Protein AF-A7KHB2-F1 (afdb_monomer)

Structure (mmCIF, N/CA/C/O backbone):
data_AF-A7KHB2-F1
#
_entry.id   AF-A7KHB2-F1
#
loop_
_atom_site.group_PDB
_atom_site.id
_atom_site.type_symbol
_atom_site.label_atom_id
_atom_site.label_alt_id
_atom_site.label_comp_id
_atom_site.label_asym_id
_atom_site.label_entity_id
_atom_site.label_seq_id
_atom_site.pdbx_PDB_ins_code
_atom_site.Cartn_x
_atom_site.Cartn_y
_atom_site.Cartn_z
_atom_site.occupancy
_atom_site.B_iso_or_equiv
_atom_site.auth_seq_id
_atom_site.auth_comp_id
_atom_site.auth_asym_id
_atom_site.auth_atom_id
_atom_site.pdbx_PDB_model_num
ATOM 1 N N . MET A 1 1 ? 15.609 6.776 -33.474 1.00 60.88 1 MET A N 1
ATOM 2 C CA . MET A 1 1 ? 14.838 5.604 -32.994 1.00 60.88 1 MET A CA 1
ATOM 3 C C . MET A 1 1 ? 15.248 5.182 -31.583 1.00 60.88 1 MET A C 1
ATOM 5 O O . MET A 1 1 ? 14.384 5.178 -30.723 1.00 60.88 1 MET A O 1
ATOM 9 N N . ALA A 1 2 ? 16.536 4.942 -31.294 1.00 65.62 2 ALA A N 1
ATOM 10 C CA . ALA A 1 2 ? 17.024 4.574 -29.949 1.00 65.62 2 ALA A CA 1
ATOM 11 C C . ALA A 1 2 ? 16.613 5.540 -28.811 1.00 65.62 2 ALA A C 1
ATOM 13 O O . ALA A 1 2 ? 16.212 5.100 -27.740 1.00 65.62 2 ALA A O 1
ATOM 14 N N . HIS A 1 3 ? 16.622 6.856 -29.058 1.00 72.00 3 HIS A N 1
ATOM 15 C CA . HIS A 1 3 ? 16.174 7.843 -28.066 1.00 72.00 3 HIS A CA 1
ATOM 16 C C . HIS A 1 3 ? 14.695 7.699 -27.675 1.00 72.00 3 HIS A C 1
ATOM 18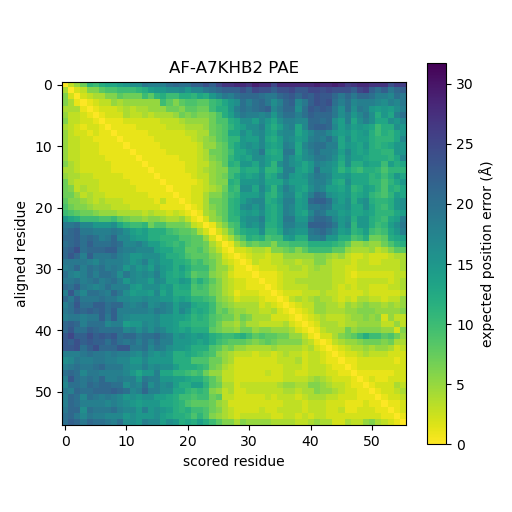 O O . HIS A 1 3 ? 14.355 7.900 -26.515 1.00 72.00 3 HIS A O 1
ATOM 24 N N . ILE A 1 4 ? 13.824 7.320 -28.617 1.00 86.19 4 ILE A N 1
ATOM 25 C CA . ILE A 1 4 ? 12.392 7.132 -28.345 1.00 86.19 4 ILE A CA 1
ATOM 26 C C . ILE A 1 4 ? 12.196 5.896 -27.463 1.00 86.19 4 ILE A C 1
ATOM 28 O O . ILE A 1 4 ? 11.454 5.958 -26.489 1.00 86.19 4 ILE A O 1
ATOM 32 N N . PHE A 1 5 ? 12.925 4.809 -27.739 1.00 85.06 5 PHE A N 1
ATOM 33 C CA . PHE A 1 5 ? 12.901 3.6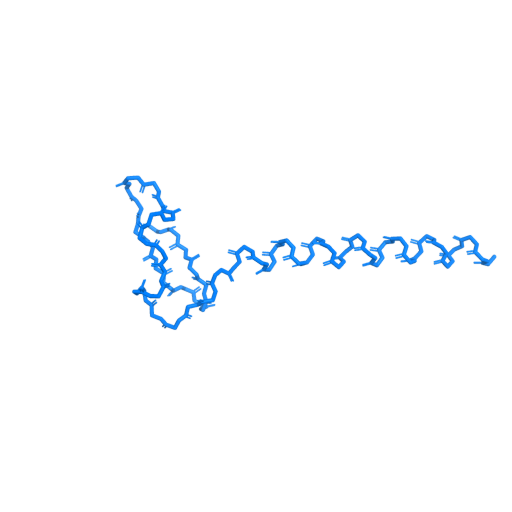08 -26.900 1.00 85.06 5 PHE A CA 1
ATOM 34 C C . PHE A 1 5 ? 13.355 3.891 -25.463 1.00 85.06 5 PHE A C 1
ATOM 36 O O . PHE A 1 5 ? 12.703 3.436 -24.527 1.00 85.06 5 PHE A O 1
ATOM 43 N N . ASN A 1 6 ? 14.398 4.706 -25.275 1.00 85.94 6 ASN A N 1
ATOM 44 C CA . ASN A 1 6 ? 14.852 5.106 -23.939 1.00 85.94 6 ASN A CA 1
ATOM 45 C C . ASN A 1 6 ? 13.792 5.919 -23.179 1.00 85.94 6 ASN A C 1
ATOM 47 O O . ASN A 1 6 ? 13.580 5.692 -21.990 1.00 85.94 6 ASN A O 1
ATOM 51 N N . TYR A 1 7 ? 13.095 6.830 -23.864 1.00 89.62 7 TYR A N 1
ATOM 52 C CA . TYR A 1 7 ? 12.000 7.600 -23.268 1.00 89.62 7 TYR A CA 1
ATOM 53 C C . TYR A 1 7 ? 10.819 6.715 -22.866 1.00 89.62 7 TYR A C 1
ATOM 55 O O . TYR A 1 7 ? 10.314 6.834 -21.751 1.00 89.62 7 TYR A O 1
ATOM 63 N N . VAL A 1 8 ? 10.402 5.801 -23.746 1.00 94.06 8 VAL A N 1
ATOM 64 C CA . VAL A 1 8 ? 9.318 4.851 -23.457 1.00 94.06 8 VAL A CA 1
ATOM 65 C C . VAL A 1 8 ? 9.689 3.960 -22.272 1.00 94.06 8 VAL A C 1
ATOM 67 O O . VAL A 1 8 ? 8.868 3.764 -21.379 1.00 94.06 8 VAL A O 1
ATOM 70 N N . TYR A 1 9 ? 10.932 3.479 -22.212 1.00 93.25 9 TYR A N 1
ATOM 71 C CA . TYR A 1 9 ? 11.414 2.663 -21.099 1.00 93.25 9 TYR A CA 1
ATOM 72 C C . TYR A 1 9 ? 11.385 3.423 -19.767 1.00 93.25 9 TYR A C 1
ATOM 74 O O . TYR A 1 9 ? 10.851 2.917 -18.781 1.00 93.25 9 TYR A O 1
ATOM 82 N N . ALA A 1 10 ? 11.884 4.662 -19.740 1.00 94.44 10 ALA A N 1
ATOM 83 C CA . ALA A 1 10 ? 11.834 5.501 -18.544 1.00 94.44 10 ALA A CA 1
ATOM 84 C C . ALA A 1 10 ? 10.389 5.751 -18.073 1.00 94.44 10 ALA A C 1
ATOM 86 O O . ALA A 1 10 ? 10.102 5.687 -16.877 1.00 94.44 10 ALA A O 1
ATOM 87 N N . LEU A 1 11 ? 9.465 5.975 -19.013 1.00 95.88 11 LEU A N 1
ATOM 88 C CA . LEU A 1 11 ? 8.055 6.215 -18.716 1.00 95.88 11 LEU A CA 1
ATOM 89 C C . LEU A 1 11 ? 7.364 4.954 -18.171 1.00 95.88 11 LEU A C 1
ATOM 91 O O . LEU A 1 11 ? 6.610 5.042 -17.205 1.00 95.88 11 LEU A O 1
ATOM 95 N N . LEU A 1 12 ? 7.674 3.774 -18.713 1.00 95.31 12 LEU A N 1
ATOM 96 C CA . LEU A 1 12 ? 7.179 2.493 -18.195 1.00 95.31 12 LEU A CA 1
ATOM 97 C C . LEU A 1 12 ? 7.669 2.214 -16.770 1.00 95.31 12 LEU A C 1
ATOM 99 O O . LEU A 1 12 ? 6.876 1.786 -15.930 1.00 95.31 12 LEU A O 1
ATOM 103 N N . VAL A 1 13 ? 8.945 2.482 -16.475 1.00 95.50 13 VAL A N 1
ATOM 104 C CA . VAL A 1 13 ? 9.494 2.342 -15.116 1.00 95.50 13 VAL A CA 1
ATOM 105 C C . VAL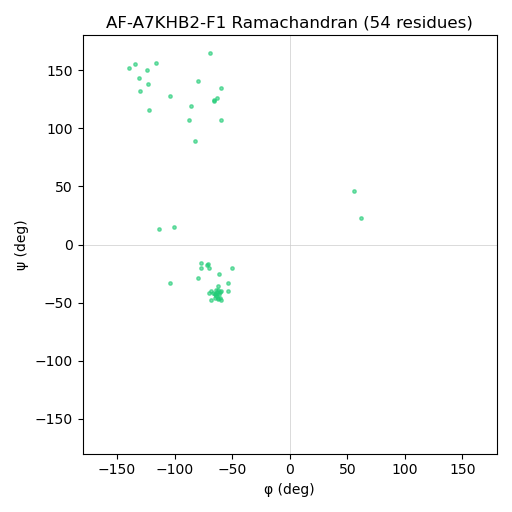 A 1 13 ? 8.788 3.298 -14.155 1.00 95.50 13 VAL A C 1
ATOM 107 O O . VAL A 1 13 ? 8.347 2.875 -13.086 1.00 95.50 13 VAL A O 1
ATOM 110 N N . PHE A 1 14 ? 8.607 4.561 -14.549 1.00 94.62 14 PHE A N 1
ATOM 111 C CA . PHE A 1 14 ? 7.897 5.549 -13.738 1.00 94.62 14 PHE A CA 1
ATOM 112 C C . PHE A 1 14 ? 6.447 5.132 -13.453 1.00 94.62 14 PHE A C 1
ATOM 114 O O . PHE A 1 14 ? 6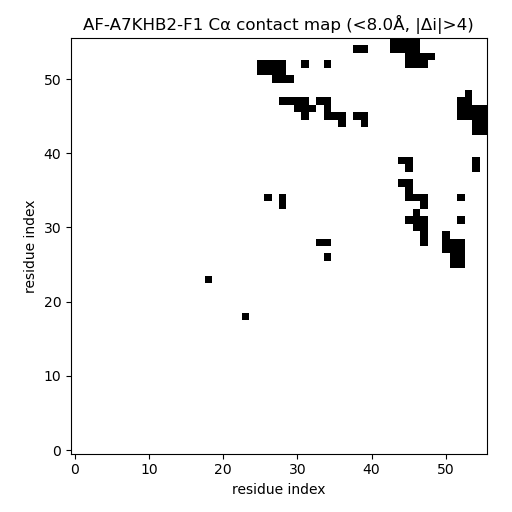.020 5.145 -12.299 1.00 94.62 14 PHE A O 1
ATOM 121 N N . LEU A 1 15 ? 5.706 4.697 -14.477 1.00 91.94 15 LEU A N 1
ATOM 122 C CA . LEU A 1 15 ? 4.334 4.208 -14.320 1.00 91.94 15 LEU A CA 1
ATOM 123 C C . LEU A 1 15 ? 4.264 2.960 -13.436 1.00 91.94 15 LEU A C 1
ATOM 125 O O . LEU A 1 15 ? 3.357 2.850 -12.616 1.00 91.94 15 LEU A O 1
ATOM 129 N N . SER A 1 16 ? 5.221 2.042 -13.565 1.00 88.75 16 SER A N 1
ATOM 130 C CA . SER A 1 16 ? 5.277 0.827 -12.745 1.00 88.75 16 SER A CA 1
ATOM 131 C C . SER A 1 16 ? 5.484 1.158 -11.267 1.00 88.75 16 SER A C 1
ATOM 133 O O . SER A 1 16 ? 4.776 0.628 -10.413 1.00 88.75 16 SER A O 1
ATOM 135 N N . LEU A 1 17 ? 6.402 2.080 -10.959 1.00 88.06 17 LEU A N 1
ATOM 136 C CA . LEU A 1 17 ? 6.628 2.561 -9.593 1.00 88.06 17 LEU A CA 1
ATOM 137 C C 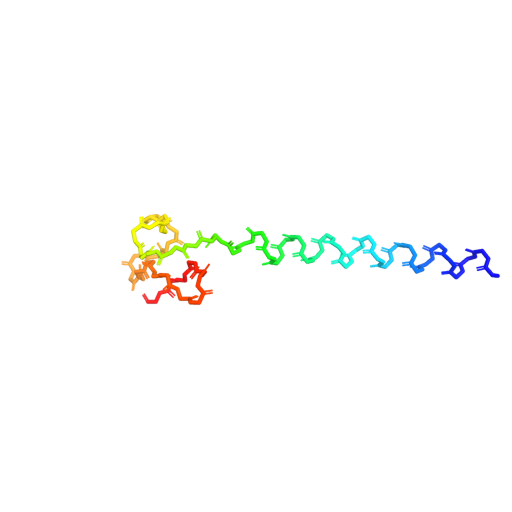. LEU A 1 17 ? 5.407 3.309 -9.051 1.00 88.06 17 LEU A C 1
ATOM 139 O O . LEU A 1 17 ? 5.002 3.081 -7.914 1.00 88.06 17 LEU A O 1
ATOM 143 N N . PHE A 1 18 ? 4.780 4.155 -9.869 1.00 86.50 18 PHE A N 1
ATOM 144 C CA . PHE A 1 18 ? 3.560 4.864 -9.493 1.00 86.50 18 PHE A CA 1
ATOM 145 C C . PHE A 1 18 ? 2.418 3.893 -9.169 1.00 86.50 18 PHE A C 1
ATOM 147 O O . PHE A 1 18 ? 1.763 4.029 -8.136 1.00 86.50 18 PHE A O 1
ATOM 154 N N . LEU A 1 19 ? 2.208 2.876 -10.008 1.00 81.81 19 LEU A N 1
ATOM 155 C CA . LEU A 1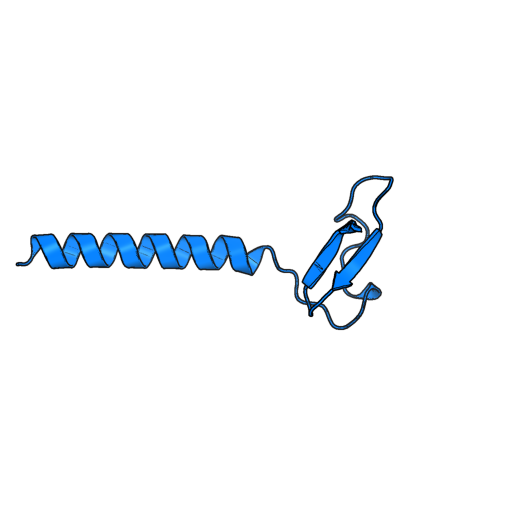 19 ? 1.223 1.820 -9.778 1.00 81.81 19 LEU A CA 1
ATOM 156 C C . LEU A 1 19 ? 1.549 0.991 -8.537 1.00 81.81 19 LEU A C 1
ATOM 158 O O . LEU A 1 19 ? 0.639 0.644 -7.792 1.00 81.81 19 LEU A O 1
ATOM 162 N N . MET A 1 20 ? 2.823 0.691 -8.284 1.00 77.19 20 MET A N 1
ATOM 163 C CA . MET A 1 20 ? 3.244 -0.030 -7.084 1.00 77.19 20 MET A CA 1
ATOM 164 C C . MET A 1 20 ? 2.984 0.780 -5.813 1.00 77.19 20 MET A C 1
ATOM 166 O O . MET A 1 20 ? 2.499 0.223 -4.836 1.00 77.19 20 MET A O 1
ATOM 170 N N . VAL A 1 21 ? 3.260 2.085 -5.812 1.00 77.31 21 VAL A N 1
ATOM 171 C CA . VAL A 1 21 ? 2.985 2.951 -4.656 1.00 77.31 21 VAL A CA 1
ATOM 172 C C . VAL A 1 21 ? 1.480 3.109 -4.453 1.00 77.31 21 VAL A C 1
ATOM 174 O O . VAL A 1 21 ? 0.988 2.914 -3.348 1.00 77.31 21 VAL A O 1
ATOM 177 N N . THR A 1 22 ? 0.727 3.404 -5.512 1.00 71.50 22 THR A N 1
ATOM 178 C CA . THR A 1 22 ? -0.728 3.611 -5.417 1.00 71.50 22 THR A CA 1
ATOM 179 C C . THR A 1 22 ? -1.488 2.338 -5.047 1.00 71.50 22 THR A C 1
ATOM 181 O O . THR A 1 22 ? -2.353 2.395 -4.177 1.00 71.50 22 THR A O 1
ATOM 184 N N . ASN A 1 23 ? -1.134 1.183 -5.619 1.00 63.97 23 ASN A N 1
ATOM 185 C CA . ASN A 1 23 ? -1.740 -0.098 -5.244 1.00 63.97 23 ASN A CA 1
ATOM 186 C C . ASN A 1 23 ? -1.158 -0.681 -3.949 1.00 63.97 23 ASN A C 1
ATOM 188 O O . ASN A 1 23 ? -1.866 -1.380 -3.238 1.00 63.97 23 ASN A O 1
ATOM 192 N N . GLY A 1 24 ? 0.099 -0.395 -3.605 1.00 57.91 24 GLY A N 1
ATOM 193 C CA . GLY A 1 24 ? 0.733 -0.857 -2.364 1.00 57.91 24 GLY A CA 1
ATOM 194 C C . GLY A 1 24 ? 0.177 -0.188 -1.104 1.00 57.91 24 GLY A C 1
ATOM 195 O O . GLY A 1 24 ? 0.274 -0.750 -0.017 1.00 57.91 24 GLY A O 1
ATOM 196 N N . ILE A 1 25 ? -0.464 0.978 -1.243 1.00 58.19 25 ILE A N 1
ATOM 197 C CA . ILE A 1 25 ? -1.230 1.633 -0.167 1.00 58.19 25 ILE A CA 1
ATOM 198 C C . ILE A 1 25 ? -2.538 0.876 0.130 1.00 58.19 25 ILE A C 1
ATOM 200 O O . ILE A 1 25 ? -3.135 1.040 1.196 1.00 58.19 25 ILE A O 1
ATOM 204 N N . HIS A 1 26 ? -2.999 0.018 -0.782 1.00 61.59 26 HIS A N 1
ATOM 205 C CA . HIS A 1 26 ? -4.180 -0.799 -0.558 1.00 61.59 26 HIS A CA 1
ATOM 206 C C . HIS A 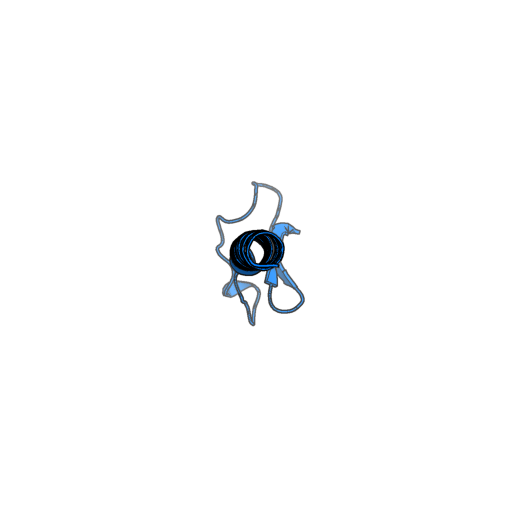1 26 ? -3.809 -2.040 0.250 1.00 61.59 26 HIS A C 1
ATOM 208 O O . HIS A 1 26 ? -3.502 -3.097 -0.294 1.00 61.59 26 HIS A O 1
ATOM 214 N N . ILE A 1 27 ? -3.863 -1.905 1.579 1.00 68.75 27 ILE A N 1
ATOM 215 C CA . ILE A 1 27 ? -3.865 -3.060 2.478 1.00 68.75 27 ILE A CA 1
ATOM 216 C C . ILE A 1 27 ? -5.094 -3.893 2.119 1.00 68.75 27 ILE A C 1
ATOM 218 O O . ILE A 1 27 ? -6.233 -3.479 2.364 1.00 68.75 27 ILE A O 1
ATOM 222 N N . GLY A 1 28 ? -4.835 -5.032 1.480 1.00 78.12 28 GLY A N 1
ATOM 223 C CA . GLY A 1 28 ? -5.850 -6.016 1.155 1.00 78.12 28 GLY A CA 1
ATOM 224 C C . GLY A 1 28 ? -6.519 -6.510 2.432 1.00 78.12 28 GLY A C 1
ATOM 225 O O . GLY A 1 28 ? -5.840 -6.813 3.411 1.00 78.12 28 GLY A O 1
ATOM 226 N N . CYS A 1 29 ? -7.843 -6.590 2.424 1.00 85.38 29 CYS A N 1
ATOM 227 C CA . CYS A 1 29 ? -8.624 -7.102 3.545 1.00 85.38 29 CYS A CA 1
ATOM 228 C C . CYS A 1 29 ? -9.780 -7.966 3.034 1.00 85.38 29 CYS A C 1
ATOM 230 O O . CYS A 1 29 ? -10.281 -7.746 1.930 1.00 85.38 29 CYS A O 1
ATOM 232 N N . ASP A 1 30 ? -10.210 -8.936 3.839 1.00 88.88 30 ASP A N 1
ATOM 233 C CA . ASP A 1 30 ? -11.454 -9.690 3.629 1.00 88.88 30 ASP A CA 1
ATOM 234 C C . ASP A 1 30 ? -12.535 -9.203 4.608 1.00 88.88 30 ASP A C 1
ATOM 236 O O . ASP A 1 30 ? -13.722 -9.141 4.288 1.00 88.88 30 ASP A O 1
ATOM 240 N N . LYS A 1 31 ? -12.111 -8.800 5.813 1.00 86.25 31 LYS A N 1
ATOM 241 C CA . LYS A 1 31 ? -12.961 -8.367 6.926 1.00 86.25 31 LYS A CA 1
ATOM 242 C C . LYS A 1 31 ? -12.413 -7.092 7.554 1.00 86.25 31 LYS A C 1
ATOM 244 O O . LYS A 1 31 ? -11.210 -6.855 7.559 1.00 86.25 31 LYS A O 1
ATOM 249 N N . ASP A 1 32 ? -13.284 -6.314 8.195 1.00 86.50 32 ASP A N 1
ATOM 250 C CA . ASP A 1 32 ? -12.905 -5.071 8.894 1.00 86.50 32 ASP A CA 1
ATOM 251 C C . ASP A 1 32 ? -11.772 -5.272 9.916 1.00 86.50 32 ASP A C 1
ATOM 253 O O . ASP A 1 32 ? -10.919 -4.411 10.101 1.00 86.50 32 ASP A O 1
ATOM 257 N N . ARG A 1 33 ? -11.733 -6.445 10.557 1.00 85.88 33 ARG A N 1
ATOM 258 C CA . ARG A 1 33 ? -10.707 -6.819 11.544 1.00 85.88 33 ARG A CA 1
ATOM 259 C C . ARG A 1 33 ? -9.319 -7.080 10.956 1.00 85.88 33 ARG A C 1
ATOM 261 O O . ARG A 1 33 ? -8.361 -7.107 11.723 1.00 85.88 33 ARG A O 1
ATOM 268 N N . ASP A 1 34 ? -9.223 -7.295 9.645 1.00 85.44 34 ASP A N 1
ATOM 269 C CA . ASP A 1 34 ? -7.943 -7.481 8.956 1.00 85.44 34 ASP A CA 1
ATOM 270 C C . ASP A 1 34 ? -7.234 -6.130 8.765 1.00 85.44 34 ASP A C 1
ATOM 272 O O . ASP A 1 34 ? -6.031 -6.080 8.515 1.00 85.44 34 ASP A O 1
ATOM 276 N N . CYS A 1 35 ? -7.969 -5.022 8.926 1.00 86.38 35 CYS A N 1
ATOM 277 C CA . CYS A 1 35 ? -7.419 -3.684 8.825 1.00 86.38 35 CYS A CA 1
ATOM 278 C C . CYS A 1 35 ? -6.690 -3.254 10.108 1.00 86.38 35 CYS A C 1
ATOM 280 O O . CYS A 1 35 ? -7.170 -3.505 11.220 1.00 86.38 35 CYS A O 1
ATOM 282 N N . PRO A 1 36 ? -5.553 -2.542 9.991 1.00 85.25 36 PRO A N 1
ATOM 283 C CA . PRO A 1 36 ? -4.820 -2.071 11.154 1.00 85.25 36 PRO A CA 1
ATOM 284 C C . PRO A 1 36 ? -5.663 -1.078 11.956 1.00 85.25 36 PRO A C 1
ATOM 286 O O . PRO A 1 36 ? -6.107 -0.052 11.440 1.00 85.25 36 PRO A O 1
ATOM 289 N N . LYS A 1 37 ? -5.823 -1.340 13.256 1.00 80.31 37 LYS A N 1
ATOM 290 C CA . LYS A 1 37 ? -6.607 -0.479 14.159 1.00 80.31 37 LYS A CA 1
ATOM 291 C C . LYS A 1 37 ? -6.054 0.945 14.282 1.00 80.31 37 LYS A C 1
ATOM 293 O O . LYS A 1 37 ? -6.807 1.857 14.589 1.00 80.31 37 LYS A O 1
ATOM 298 N N . GLN A 1 38 ? -4.755 1.129 14.046 1.00 82.12 38 GLN A N 1
ATOM 299 C CA . GLN A 1 38 ? -4.054 2.415 14.156 1.00 82.12 38 GLN A CA 1
ATOM 300 C C . GLN A 1 38 ? -3.822 3.100 12.798 1.00 82.12 38 GLN A C 1
ATOM 302 O O . GLN A 1 38 ? -3.009 4.012 12.701 1.00 82.12 38 GLN A O 1
ATOM 307 N N . MET A 1 39 ? -4.515 2.669 11.740 1.00 83.62 39 MET A N 1
ATOM 308 C CA . MET A 1 39 ? -4.399 3.280 10.410 1.00 83.62 39 MET A CA 1
ATOM 309 C C . MET A 1 39 ? -5.156 4.617 10.288 1.00 83.62 39 MET A C 1
ATOM 311 O O . MET A 1 39 ? -4.867 5.398 9.386 1.00 83.62 39 MET A O 1
ATOM 315 N N . CYS A 1 40 ? -6.122 4.881 11.172 1.00 85.31 40 CYS A N 1
ATOM 316 C CA . CYS A 1 40 ? -7.063 5.994 11.049 1.00 85.31 40 CYS A CA 1
ATOM 317 C C . CYS A 1 40 ? -6.926 7.017 12.190 1.00 85.31 40 CYS A C 1
ATOM 319 O O . CYS A 1 40 ? -6.459 6.689 13.281 1.00 85.31 40 CYS A O 1
ATOM 321 N N . HIS A 1 41 ? -7.348 8.263 11.945 1.00 85.69 41 HIS A N 1
ATOM 322 C CA . HIS A 1 41 ? -7.399 9.309 12.975 1.00 85.69 41 HIS A CA 1
ATOM 323 C C . HIS A 1 41 ? -8.485 9.024 14.027 1.00 85.69 41 HIS A C 1
ATOM 325 O O . HIS A 1 41 ? -9.380 8.219 13.789 1.00 85.69 41 HIS A O 1
ATOM 331 N N . LEU A 1 42 ? -8.437 9.724 15.172 1.00 78.88 42 LEU A N 1
ATOM 332 C CA . LEU A 1 42 ? -9.267 9.466 16.366 1.00 78.88 42 LEU A CA 1
ATOM 333 C C . LEU A 1 42 ? -10.789 9.336 16.130 1.00 78.88 42 LEU A C 1
ATOM 335 O O . LEU A 1 42 ? -11.464 8.748 16.967 1.00 78.88 42 LEU A O 1
ATOM 339 N N . ASN A 1 43 ? -11.322 9.839 15.012 1.00 82.81 43 ASN A N 1
ATOM 340 C CA . ASN A 1 43 ? -12.754 9.809 14.691 1.00 82.81 43 ASN A CA 1
ATOM 341 C C . ASN A 1 43 ? -13.104 8.927 13.483 1.00 82.81 43 ASN A C 1
ATOM 343 O O . ASN A 1 43 ? -14.201 9.040 12.945 1.00 82.81 43 ASN A O 1
ATOM 347 N N . GLN A 1 44 ? -12.176 8.094 13.024 1.00 87.38 44 GLN A N 1
ATOM 348 C CA . GLN A 1 44 ? -12.366 7.250 11.854 1.00 87.38 44 GLN A CA 1
ATOM 349 C C . GLN A 1 44 ? -12.158 5.788 12.218 1.00 87.38 44 GLN A C 1
ATOM 351 O O . GLN A 1 44 ? -11.214 5.431 12.927 1.00 87.38 44 GLN A O 1
ATOM 356 N N . THR A 1 45 ? -13.022 4.928 11.692 1.00 87.75 45 THR A N 1
ATOM 357 C CA . THR A 1 45 ? -12.933 3.486 11.917 1.00 87.75 45 THR A CA 1
ATOM 358 C C . THR A 1 45 ? -12.382 2.820 10.660 1.00 87.75 45 THR A C 1
ATOM 360 O O . THR A 1 45 ? -12.926 3.040 9.574 1.00 87.75 45 THR A O 1
ATOM 363 N N . PRO A 1 46 ? -11.326 1.997 10.760 1.00 88.50 46 PRO A N 1
ATOM 364 C CA . PRO A 1 46 ? -10.876 1.212 9.624 1.00 88.50 46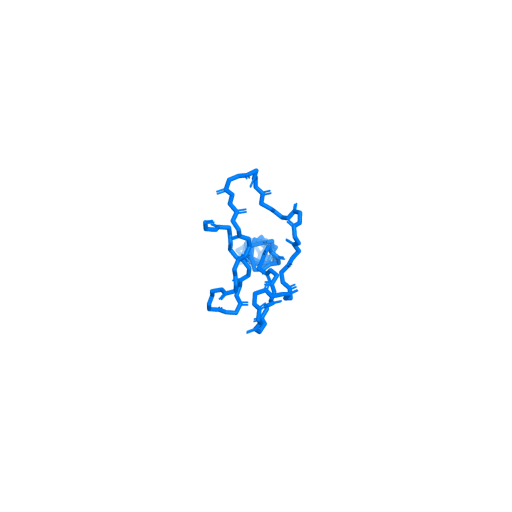 PRO A CA 1
ATOM 365 C C . PRO A 1 46 ? -11.953 0.183 9.258 1.00 88.50 46 PRO A C 1
ATOM 367 O O . PRO A 1 46 ? -12.361 -0.627 10.090 1.00 88.50 46 PRO A O 1
ATOM 370 N N . LYS A 1 47 ? -12.415 0.222 8.009 1.00 89.12 47 LYS A N 1
ATOM 371 C CA . LYS A 1 47 ? -13.328 -0.756 7.415 1.00 89.12 47 LYS A CA 1
ATOM 372 C C . LYS A 1 47 ? -12.739 -1.356 6.159 1.00 89.12 47 LYS A C 1
ATOM 374 O O . LYS A 1 47 ? -12.013 -0.692 5.418 1.00 89.12 47 LYS A O 1
ATOM 379 N N . CYS A 1 48 ? -13.121 -2.591 5.887 1.00 87.50 48 CYS A N 1
ATOM 380 C CA . CYS A 1 48 ? -12.794 -3.255 4.650 1.00 87.50 48 CYS A CA 1
ATOM 381 C C . CYS A 1 48 ? -13.847 -2.937 3.586 1.00 87.50 48 CYS A C 1
ATOM 383 O O . CYS A 1 48 ? -14.979 -3.415 3.633 1.00 87.50 48 CYS A O 1
ATOM 385 N N . LEU A 1 49 ? -13.483 -2.107 2.609 1.00 87.19 49 LEU A N 1
ATOM 386 C CA . LEU A 1 49 ? -14.368 -1.694 1.524 1.00 87.19 49 LEU A CA 1
ATOM 387 C C . LEU A 1 49 ? -13.753 -2.061 0.179 1.00 87.19 49 LEU A C 1
ATOM 389 O O . LEU A 1 49 ? -12.740 -1.488 -0.220 1.00 87.19 49 LEU A O 1
ATOM 393 N N . LYS A 1 50 ? -14.415 -2.967 -0.553 1.00 86.06 50 LYS A N 1
ATOM 394 C CA . LYS A 1 50 ? -13.941 -3.493 -1.848 1.00 86.06 50 LYS A CA 1
ATOM 395 C C . LYS A 1 50 ? -12.536 -4.106 -1.742 1.00 86.06 50 LYS A C 1
ATOM 397 O O . LYS A 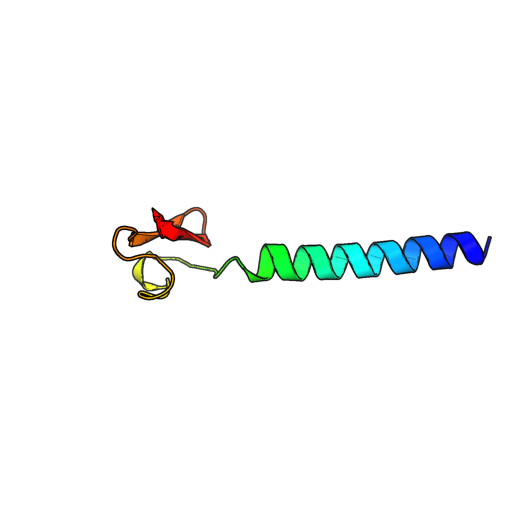1 50 ? -11.675 -3.811 -2.562 1.00 86.06 50 LYS A O 1
ATOM 402 N N . ASN A 1 51 ? -12.324 -4.916 -0.707 1.00 85.88 51 ASN A N 1
ATOM 403 C CA . ASN A 1 51 ? -11.056 -5.572 -0.377 1.00 85.88 51 ASN A CA 1
ATOM 404 C C . ASN A 1 51 ? -9.902 -4.607 -0.067 1.00 85.88 51 ASN A C 1
ATOM 406 O O . ASN A 1 51 ? -8.738 -4.971 -0.201 1.00 85.88 51 ASN A O 1
ATOM 410 N N . ILE A 1 52 ? -10.217 -3.374 0.335 1.00 86.75 52 ILE A N 1
ATOM 411 C CA . ILE A 1 52 ? -9.238 -2.344 0.678 1.00 86.75 52 ILE A CA 1
ATOM 412 C C . ILE A 1 52 ? -9.610 -1.749 2.032 1.00 86.75 52 ILE A C 1
ATOM 414 O O . ILE A 1 52 ? -10.757 -1.341 2.243 1.00 86.75 52 ILE A O 1
ATOM 418 N N . CYS A 1 53 ? -8.636 -1.638 2.929 1.00 85.50 53 CYS A N 1
ATOM 419 C CA . CYS A 1 53 ? -8.818 -0.905 4.173 1.00 85.50 53 CYS A CA 1
ATOM 420 C C . CYS A 1 53 ? -9.027 0.586 3.904 1.00 85.50 53 CYS A C 1
ATOM 422 O O . CYS A 1 53 ? -8.204 1.248 3.270 1.00 85.50 53 CYS A O 1
ATOM 424 N N . LYS A 1 54 ? -10.137 1.128 4.397 1.00 87.06 54 LYS A N 1
ATOM 425 C CA . LYS A 1 54 ? -10.486 2.545 4.308 1.00 87.06 54 LYS A CA 1
ATOM 426 C C . LYS A 1 54 ? -10.896 3.066 5.672 1.00 87.06 54 LYS A C 1
ATOM 428 O O . LYS A 1 54 ? -11.555 2.369 6.433 1.00 87.06 54 LYS A O 1
ATOM 433 N N . CYS A 1 55 ? -10.532 4.307 5.950 1.00 86.50 55 CYS A N 1
ATOM 434 C CA . CYS A 1 55 ? -10.993 5.029 7.124 1.00 86.50 55 CYS A CA 1
ATOM 435 C C . CYS A 1 55 ? -12.341 5.678 6.800 1.00 86.50 55 CYS A C 1
ATOM 437 O O . CYS A 1 55 ? -12.416 6.478 5.863 1.00 86.50 55 CYS A O 1
ATOM 439 N N . VAL A 1 56 ? -13.391 5.302 7.531 1.00 84.94 56 VAL A N 1
ATOM 440 C CA . VAL A 1 56 ? -14.741 5.886 7.422 1.00 84.94 56 VAL A CA 1
ATOM 441 C C . VAL A 1 56 ? -15.190 6.531 8.717 1.00 84.94 56 VAL A C 1
ATOM 443 O O . VAL A 1 56 ? -14.710 6.096 9.790 1.00 84.94 56 VAL A O 1
#

Sequence (56 aa):
MAHIFNYVYALLVFLSLFLMVTNGIHIGCDKDRDCPKQMCHLNQTPKCLKNICKCV

Mean predicted aligned error: 9.94 Å

Solvent-accessible surface area (backbone atoms only — not comparable to full-atom values): 3242 Å² total; per-residue (Å²): 112,72,68,58,54,53,51,53,51,54,50,50,53,51,50,52,53,51,50,48,54,63,55,64,69,47,48,68,25,93,42,43,84,64,33,62,87,80,76,38,59,101,88,33,47,50,34,44,55,93,46,22,51,40,66,86

pLDDT: mean 83.19, std 9.39, range [57.91, 95.88]

Radius of gyration: 17.45 Å; Cα contacts (8 Å, |Δi|>4): 52; chains: 1; bounding box: 32×20×49 Å

Foldseek 3Di:
DVVVVVVVVVVVVVVVVVCCVVVVQFPFDPFQVSDDQPPDPPPWRFTQDPRGTDTD

Organism: Medicago truncatula (NCBI:txid3880)

InterPro domains:
  IPR009810 Late nodulin domain [PF07127] (1-54)

Secondary structure (DSSP, 8-state):
-HHHHHHHHHHHHHHHHHHHHHHHT--B-SSGGGS-TTSS-TT--EEEETTEEEE-

Nearest PDB structures (foldseek):
  8ulm-assembly1_A  TM=6.041E-01  e=2.744E-01  Cicer arietinum